Protein AF-A0A957ZGV7-F1 (afdb_monomer_lite)

Structure (mmCIF, N/CA/C/O backbone):
data_AF-A0A957ZGV7-F1
#
_entry.id   AF-A0A957ZGV7-F1
#
loop_
_atom_site.group_PDB
_atom_site.id
_atom_site.type_symbol
_atom_site.label_atom_id
_atom_site.label_alt_id
_atom_site.label_comp_id
_atom_site.label_asym_id
_atom_site.label_entity_id
_atom_site.label_seq_id
_atom_site.pdbx_PDB_ins_code
_atom_site.Cartn_x
_atom_site.Cartn_y
_atom_site.Cartn_z
_atom_site.occupancy
_atom_site.B_iso_or_equiv
_atom_site.auth_seq_id
_atom_site.auth_comp_id
_atom_site.auth_asym_id
_atom_site.auth_atom_id
_atom_site.pdbx_PDB_model_num
ATOM 1 N N . ASP A 1 1 ? -16.210 -21.947 40.469 1.00 40.78 1 ASP A N 1
ATOM 2 C CA . ASP A 1 1 ? -16.437 -20.651 39.805 1.00 40.78 1 ASP A CA 1
ATOM 3 C C . ASP A 1 1 ? -15.649 -19.565 40.506 1.00 40.78 1 ASP A C 1
ATOM 5 O O . ASP A 1 1 ? -16.067 -19.070 41.543 1.00 40.78 1 ASP A O 1
ATOM 9 N N . GLY A 1 2 ? -14.451 -19.282 40.001 1.00 48.50 2 GLY A N 1
ATOM 10 C CA . GLY A 1 2 ? -13.592 -18.214 40.499 1.00 48.50 2 GLY A CA 1
ATOM 11 C C . GLY A 1 2 ? -13.196 -17.352 39.316 1.00 48.50 2 GLY A C 1
ATOM 12 O O . GLY A 1 2 ? -12.468 -17.816 38.442 1.00 48.50 2 GLY A O 1
ATOM 13 N N . PHE A 1 3 ? -13.721 -16.133 39.254 1.00 63.66 3 PHE A N 1
ATOM 14 C CA . PHE A 1 3 ? -13.182 -15.122 38.354 1.00 63.66 3 PHE A CA 1
ATOM 15 C C . PHE A 1 3 ? -11.758 -14.806 38.826 1.00 63.66 3 PHE A C 1
ATOM 17 O O . PHE A 1 3 ? -11.544 -14.630 40.026 1.00 63.66 3 PHE A O 1
ATOM 24 N N . GLN A 1 4 ? -10.785 -14.819 37.908 1.00 63.94 4 GLN A N 1
ATOM 25 C CA . GLN A 1 4 ? -9.405 -14.455 38.236 1.00 63.94 4 GLN A CA 1
ATOM 26 C C . GLN A 1 4 ? -9.357 -13.032 38.798 1.00 63.94 4 GLN A C 1
ATOM 28 O O . GLN A 1 4 ? -10.088 -12.148 38.347 1.00 63.94 4 GLN A O 1
ATOM 33 N N . GLU A 1 5 ? -8.502 -12.840 39.800 1.00 55.81 5 GLU A N 1
ATOM 34 C CA . GLU A 1 5 ? -8.258 -11.546 40.422 1.00 55.81 5 GLU A CA 1
ATOM 35 C C . GLU A 1 5 ? -7.805 -10.547 39.351 1.00 55.81 5 GLU A C 1
ATOM 37 O O . GLU A 1 5 ? -6.951 -10.838 38.514 1.00 55.81 5 GLU A O 1
ATOM 42 N N . ARG A 1 6 ? -8.467 -9.392 39.308 1.00 55.97 6 ARG A N 1
ATOM 43 C CA . ARG A 1 6 ? -8.298 -8.421 38.232 1.00 55.97 6 ARG A CA 1
ATOM 44 C C . ARG A 1 6 ? -6.977 -7.674 38.409 1.00 55.97 6 ARG A C 1
ATOM 46 O O . ARG A 1 6 ? -6.930 -6.686 39.133 1.00 55.97 6 ARG A O 1
ATOM 53 N N . GLU A 1 7 ? -5.924 -8.139 37.742 1.00 63.03 7 GLU A N 1
ATOM 54 C CA . GLU A 1 7 ? -4.588 -7.524 37.818 1.00 63.03 7 GLU A CA 1
ATOM 55 C C . GLU A 1 7 ? -4.473 -6.213 37.016 1.00 63.03 7 GLU A C 1
ATOM 57 O O . GLU A 1 7 ? -3.679 -5.345 37.373 1.00 63.03 7 GLU A O 1
ATOM 62 N N . GLU A 1 8 ? -5.302 -6.015 35.981 1.00 60.69 8 GLU A N 1
ATOM 63 C CA . GLU A 1 8 ? -5.283 -4.812 35.138 1.00 60.69 8 GLU A CA 1
ATOM 64 C C . GLU A 1 8 ? -6.646 -4.103 35.070 1.00 60.69 8 GLU A C 1
ATOM 66 O O . GLU A 1 8 ? -7.691 -4.675 34.740 1.00 60.69 8 GLU A O 1
ATOM 71 N N . LEU A 1 9 ? -6.621 -2.801 35.363 1.00 70.75 9 LEU A N 1
ATOM 72 C CA . LEU A 1 9 ? -7.719 -1.872 35.117 1.00 70.75 9 LEU A CA 1
ATOM 73 C C . LEU A 1 9 ? -7.485 -1.194 33.769 1.00 70.75 9 LEU A C 1
ATOM 75 O O . LEU A 1 9 ? -6.667 -0.281 33.667 1.00 70.75 9 LEU A O 1
ATOM 79 N N . THR A 1 10 ? -8.229 -1.601 32.746 1.00 74.94 10 THR A N 1
ATOM 80 C CA . THR A 1 10 ? -8.177 -0.950 31.436 1.00 74.94 10 THR A CA 1
ATOM 81 C C . THR A 1 10 ? -9.396 -0.065 31.241 1.00 74.94 10 THR A C 1
ATOM 83 O O . THR A 1 10 ? -10.538 -0.490 31.428 1.00 74.94 10 THR A O 1
ATOM 86 N 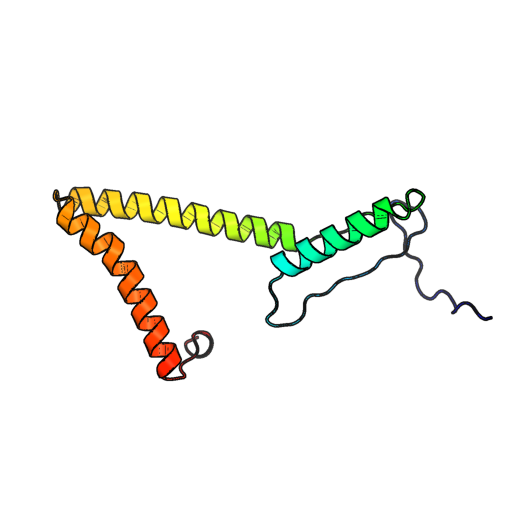N . ARG A 1 11 ? -9.161 1.198 30.886 1.00 81.31 11 ARG A N 1
ATOM 87 C CA . ARG A 1 11 ? -10.225 2.167 30.627 1.00 81.31 11 ARG A CA 1
ATOM 88 C C . ARG A 1 11 ? -10.071 2.768 29.243 1.00 81.31 11 ARG A C 1
ATOM 90 O O . ARG A 1 11 ? -8.964 3.143 28.863 1.00 81.31 11 ARG A O 1
ATOM 97 N N . LEU A 1 12 ? -11.187 2.936 28.551 1.00 81.81 12 LEU A N 1
ATOM 98 C CA . LEU A 1 12 ? -11.279 3.676 27.303 1.00 81.81 12 LEU A CA 1
ATOM 99 C C . LEU A 1 12 ? -12.127 4.919 27.572 1.00 81.81 12 LEU A C 1
ATOM 101 O O . LEU A 1 12 ? -13.265 4.808 28.008 1.00 81.81 12 LEU A O 1
ATOM 105 N N . ASN A 1 13 ? -11.558 6.112 27.382 1.00 81.00 13 ASN A N 1
ATOM 106 C CA . ASN A 1 13 ? -12.230 7.391 27.669 1.00 81.00 13 ASN A CA 1
ATOM 107 C C . ASN A 1 13 ? -12.841 7.504 29.085 1.00 81.00 13 ASN A C 1
ATOM 109 O O . ASN A 1 13 ? -13.800 8.238 29.300 1.00 81.00 13 ASN A O 1
ATOM 113 N N . GLY A 1 14 ? -12.270 6.801 30.069 1.00 81.62 14 GLY A N 1
ATOM 114 C CA . GLY A 1 14 ? -12.743 6.804 31.458 1.00 81.62 14 GLY A CA 1
ATOM 115 C C . GLY A 1 14 ? -13.767 5.716 31.794 1.00 81.62 14 GLY A C 1
ATOM 116 O O . GLY A 1 14 ? -13.970 5.462 32.983 1.00 81.62 14 GLY A O 1
ATOM 117 N N . GLU A 1 15 ? -14.324 5.032 30.793 1.00 82.81 15 GLU A N 1
ATOM 118 C CA . GLU A 1 15 ? -15.206 3.874 30.955 1.00 82.81 15 GLU A CA 1
ATOM 119 C C . GLU A 1 15 ? -14.403 2.577 31.045 1.00 82.81 15 GLU A C 1
ATOM 121 O O . GLU A 1 15 ? -13.321 2.444 30.472 1.00 82.81 15 GLU A O 1
ATOM 126 N N . GLU A 1 16 ? -14.916 1.618 31.809 1.00 85.06 16 GLU A N 1
ATOM 127 C CA . GLU A 1 16 ? -14.281 0.320 31.991 1.00 85.06 16 GLU A CA 1
ATOM 128 C C . GLU A 1 16 ? -14.329 -0.492 30.691 1.00 85.06 16 GLU A C 1
ATOM 130 O O . GLU A 1 16 ? -15.378 -0.625 30.069 1.00 85.06 16 GLU A O 1
ATOM 135 N N . SER A 1 17 ? -13.184 -1.024 30.269 1.00 85.12 17 SER A N 1
ATOM 136 C CA . SER A 1 17 ? -13.036 -1.669 28.962 1.00 85.12 17 SER A CA 1
ATOM 137 C C . SER A 1 17 ? -12.134 -2.896 29.047 1.00 85.12 17 SER A C 1
ATOM 139 O O . SER A 1 17 ? -11.363 -3.050 29.996 1.00 85.12 17 SER A O 1
ATOM 141 N N . VAL A 1 18 ? -12.213 -3.759 28.035 1.00 86.62 18 VAL A N 1
ATOM 142 C CA . VAL A 1 18 ? -11.279 -4.872 27.832 1.00 86.62 18 VAL A CA 1
ATOM 143 C C . VAL A 1 18 ? -10.456 -4.573 26.586 1.00 86.62 18 VAL A C 1
ATOM 145 O O . VAL A 1 18 ? -11.017 -4.378 25.510 1.00 86.62 18 VAL A O 1
ATOM 148 N N . THR A 1 19 ? -9.131 -4.556 26.721 1.00 86.50 19 THR A N 1
ATOM 149 C CA . THR A 1 19 ? -8.220 -4.349 25.589 1.00 86.50 19 THR A CA 1
ATOM 150 C C . THR A 1 19 ? -7.661 -5.676 25.107 1.00 86.50 19 THR A C 1
ATOM 152 O O . THR A 1 19 ? -7.139 -6.466 25.888 1.00 86.50 19 THR A O 1
ATOM 155 N N . VAL A 1 20 ? -7.715 -5.892 23.794 1.00 87.25 20 VAL A N 1
ATOM 156 C CA . VAL A 1 20 ? -7.096 -7.040 23.128 1.00 87.25 20 VAL A CA 1
ATOM 157 C C . VAL A 1 20 ? -5.993 -6.527 22.211 1.00 87.25 20 VAL A C 1
ATOM 159 O O . VAL A 1 20 ? -6.245 -5.738 21.304 1.00 87.25 20 VAL A O 1
ATOM 162 N N . ALA A 1 21 ? -4.759 -6.974 22.445 1.00 88.38 21 ALA A N 1
ATOM 163 C CA . ALA A 1 21 ? -3.615 -6.621 21.612 1.00 88.38 21 ALA A CA 1
ATOM 164 C C . ALA A 1 21 ? -3.354 -7.717 20.573 1.00 88.38 21 ALA A C 1
ATOM 166 O O . ALA A 1 21 ? -2.985 -8.840 20.919 1.00 88.38 21 ALA A O 1
ATOM 167 N N . ILE A 1 22 ? -3.498 -7.381 19.292 1.00 88.88 22 ILE A N 1
ATOM 168 C CA . ILE A 1 22 ? -3.215 -8.295 18.183 1.00 88.88 22 ILE A CA 1
ATOM 169 C C . ILE A 1 22 ? -1.821 -7.989 17.645 1.00 88.88 22 ILE A C 1
ATOM 171 O O . ILE A 1 22 ? -1.505 -6.849 17.312 1.00 88.88 22 ILE A O 1
ATOM 175 N N . ARG A 1 23 ? -0.969 -9.014 17.568 1.00 88.94 23 ARG A N 1
ATOM 176 C CA . ARG A 1 23 ? 0.403 -8.898 17.063 1.00 88.94 23 ARG A CA 1
ATOM 177 C C . ARG A 1 23 ? 0.592 -9.807 15.862 1.00 88.94 23 ARG A C 1
ATOM 179 O O . ARG A 1 23 ? 0.221 -10.978 15.902 1.00 88.94 23 ARG A O 1
ATOM 186 N N . LYS A 1 24 ? 1.205 -9.276 14.806 1.00 90.06 24 LYS A N 1
ATOM 187 C CA . LYS A 1 24 ? 1.562 -10.073 13.631 1.00 90.06 24 LYS A CA 1
ATOM 188 C C . LYS A 1 24 ? 2.670 -11.077 13.961 1.00 90.06 24 LYS A C 1
ATOM 190 O O . LYS A 1 24 ? 3.535 -10.811 14.796 1.00 90.06 24 LYS A O 1
ATOM 195 N N . GLN A 1 25 ? 2.689 -12.195 13.245 1.00 88.12 25 GLN A N 1
ATOM 196 C CA . GLN A 1 25 ? 3.814 -13.131 13.270 1.00 88.12 25 GLN A CA 1
ATOM 197 C C . GLN A 1 25 ? 4.929 -12.669 12.320 1.00 88.12 25 GLN A C 1
ATOM 199 O O . GLN A 1 25 ? 4.687 -11.929 11.361 1.00 88.12 25 GLN A O 1
ATOM 204 N N . SER A 1 26 ? 6.169 -13.095 12.564 1.00 83.50 26 SER A N 1
ATOM 205 C CA . SER A 1 26 ? 7.274 -12.793 11.646 1.00 83.50 26 SER A CA 1
ATOM 206 C C . SER A 1 26 ? 7.011 -13.395 10.259 1.00 83.50 26 SER A C 1
ATOM 208 O O . SER A 1 26 ? 6.437 -14.474 10.151 1.00 83.50 26 SER A O 1
ATOM 210 N N . GLY A 1 27 ? 7.390 -12.679 9.198 1.00 81.31 27 GLY A N 1
ATOM 211 C CA . GLY A 1 27 ? 7.163 -13.100 7.807 1.00 81.31 27 GLY A CA 1
ATOM 212 C C . GLY A 1 27 ? 5.723 -12.957 7.298 1.00 81.31 27 GLY A C 1
ATOM 213 O O . GLY A 1 27 ? 5.460 -13.249 6.136 1.00 81.31 27 GLY A O 1
ATOM 214 N N . SER A 1 28 ? 4.790 -12.488 8.129 1.00 86.81 28 SER A N 1
ATOM 215 C CA . SER A 1 28 ? 3.397 -12.282 7.725 1.00 86.81 28 SER A CA 1
ATOM 216 C C . SER A 1 28 ? 3.128 -10.863 7.203 1.00 86.81 28 SER A C 1
ATOM 218 O O . SER A 1 28 ? 3.805 -9.897 7.579 1.00 86.81 28 SER A O 1
ATOM 220 N N . ASN A 1 29 ? 2.129 -10.733 6.324 1.00 86.88 29 ASN A N 1
ATOM 221 C CA . ASN A 1 29 ? 1.736 -9.452 5.743 1.00 86.88 29 ASN A CA 1
ATOM 222 C C . ASN A 1 29 ? 0.834 -8.672 6.712 1.00 86.88 29 ASN A C 1
ATOM 224 O O . ASN A 1 29 ? -0.301 -9.067 6.976 1.00 86.88 29 ASN A O 1
ATOM 228 N N . THR A 1 30 ? 1.340 -7.536 7.199 1.00 88.94 30 THR A N 1
ATOM 229 C CA . THR A 1 30 ? 0.636 -6.653 8.137 1.00 88.94 30 THR A CA 1
ATOM 230 C C . THR A 1 30 ? -0.731 -6.196 7.609 1.00 88.94 30 THR A C 1
ATOM 232 O O . THR A 1 30 ? -1.693 -6.187 8.370 1.00 88.94 30 THR A O 1
ATOM 235 N N . LEU A 1 31 ? -0.834 -5.846 6.320 1.00 91.62 31 LEU A N 1
ATOM 236 C CA . LEU A 1 31 ? -2.075 -5.347 5.709 1.00 91.62 31 LEU A CA 1
ATOM 237 C C . LEU A 1 31 ? -3.136 -6.445 5.637 1.00 91.62 31 LEU A C 1
ATOM 239 O O . LEU A 1 31 ? -4.267 -6.233 6.053 1.00 91.62 31 LEU A O 1
ATOM 243 N N . ALA A 1 32 ? -2.742 -7.634 5.177 1.00 92.19 32 ALA A N 1
ATOM 244 C CA . ALA A 1 32 ? -3.652 -8.770 5.056 1.00 92.19 32 ALA A CA 1
ATOM 245 C C . ALA A 1 32 ? -4.191 -9.224 6.422 1.00 92.19 32 ALA A C 1
ATOM 247 O O . ALA A 1 32 ? -5.372 -9.533 6.547 1.00 92.19 32 ALA A O 1
ATOM 248 N N . ILE A 1 33 ? -3.339 -9.233 7.456 1.00 92.75 33 ILE A N 1
ATOM 249 C CA . ILE A 1 33 ? -3.771 -9.555 8.822 1.00 92.75 33 ILE A CA 1
ATOM 250 C C . ILE A 1 33 ? -4.754 -8.507 9.334 1.00 92.75 33 ILE A C 1
ATOM 252 O O . ILE A 1 33 ? -5.794 -8.870 9.871 1.00 92.75 33 ILE A O 1
ATOM 256 N N . ALA A 1 34 ? -4.436 -7.222 9.180 1.00 92.25 34 ALA A N 1
ATOM 257 C CA . ALA A 1 34 ? -5.300 -6.155 9.670 1.00 92.25 34 ALA A CA 1
ATOM 258 C C . ALA A 1 34 ? -6.671 -6.161 8.985 1.00 92.25 34 ALA A C 1
ATOM 260 O O . ALA A 1 34 ? -7.684 -5.988 9.660 1.00 92.25 34 ALA A O 1
ATOM 261 N N . ASP A 1 35 ? -6.711 -6.416 7.676 1.00 93.81 35 ASP A N 1
ATOM 262 C CA . ASP A 1 35 ? -7.960 -6.524 6.924 1.00 93.81 35 ASP A CA 1
ATOM 263 C C . ASP A 1 35 ? -8.796 -7.723 7.416 1.00 93.81 35 ASP A C 1
ATOM 265 O O . ASP A 1 35 ? -9.975 -7.556 7.721 1.00 93.81 35 ASP A O 1
ATOM 269 N N . GLY A 1 36 ? -8.183 -8.897 7.620 1.00 93.81 36 GLY A N 1
ATOM 270 C CA . GLY A 1 36 ? -8.889 -10.073 8.150 1.00 93.81 36 GLY A CA 1
ATOM 271 C C . GLY A 1 36 ? -9.373 -9.910 9.599 1.00 93.81 36 GLY A C 1
ATOM 272 O O . GLY A 1 36 ? -10.442 -10.398 9.970 1.00 93.81 36 GLY A O 1
ATOM 273 N N . VAL A 1 37 ? -8.617 -9.185 10.429 1.00 92.88 37 VAL A N 1
ATOM 274 C CA . VAL A 1 37 ? -9.044 -8.826 11.789 1.00 92.88 37 VAL A CA 1
ATOM 275 C C . VAL A 1 37 ? -10.271 -7.923 11.737 1.00 92.88 37 VAL A C 1
ATOM 277 O O . VAL A 1 37 ? -11.240 -8.196 12.439 1.00 92.88 37 VAL A O 1
ATOM 280 N N . LYS A 1 38 ? -10.258 -6.876 10.904 1.00 92.12 38 LYS A N 1
ATOM 281 C CA . LYS A 1 38 ? -11.397 -5.957 10.753 1.00 92.12 38 LYS A CA 1
ATOM 282 C C . LYS A 1 38 ? -12.646 -6.681 10.264 1.00 92.12 38 LYS A C 1
ATOM 284 O O . LYS A 1 38 ? -13.698 -6.505 10.858 1.00 92.12 38 LYS A O 1
ATOM 289 N N . GLU A 1 39 ? -12.510 -7.563 9.276 1.00 94.31 39 GLU A N 1
ATOM 290 C CA . GLU A 1 39 ? -13.619 -8.387 8.782 1.00 94.31 39 GLU A CA 1
ATOM 291 C C . GLU A 1 39 ? -14.222 -9.265 9.893 1.00 94.31 39 GLU A C 1
ATOM 293 O O . GLU A 1 39 ? -15.441 -9.357 10.048 1.00 94.31 39 GLU A O 1
ATOM 298 N N . THR A 1 40 ? -13.369 -9.860 10.730 1.00 91.94 40 THR A N 1
ATOM 299 C CA . THR A 1 40 ? -13.818 -10.658 11.879 1.00 91.94 40 THR A CA 1
ATOM 300 C C . THR A 1 40 ? -14.514 -9.788 12.933 1.00 91.94 40 THR A C 1
ATOM 302 O O . THR A 1 40 ? -15.537 -10.191 13.487 1.00 91.94 40 THR A O 1
ATOM 305 N N . LEU A 1 41 ? -13.986 -8.591 13.210 1.00 91.12 41 LEU A N 1
ATOM 306 C CA . LEU A 1 41 ? -14.588 -7.645 14.153 1.00 91.12 41 LEU A CA 1
ATOM 307 C C . LEU A 1 41 ? -15.953 -7.149 13.667 1.00 91.12 41 LEU A C 1
ATOM 309 O O . LEU A 1 41 ? -16.878 -7.075 14.474 1.00 91.12 41 LEU A O 1
ATOM 313 N N . ASP A 1 42 ? -16.104 -6.883 12.370 1.00 91.06 42 ASP A N 1
ATOM 314 C CA . ASP A 1 42 ? -17.380 -6.485 11.770 1.00 91.06 42 ASP A CA 1
ATOM 315 C C . ASP A 1 42 ? -18.437 -7.585 11.942 1.00 91.06 42 ASP A C 1
ATOM 317 O O . ASP A 1 42 ? -19.571 -7.304 12.339 1.00 91.06 42 ASP A O 1
ATOM 321 N N . ALA A 1 43 ? -18.065 -8.852 11.727 1.00 91.75 43 ALA A N 1
ATOM 322 C CA . ALA A 1 43 ? -18.958 -9.988 11.951 1.00 91.75 43 ALA A CA 1
ATOM 323 C C . ALA A 1 43 ? -19.371 -10.130 13.430 1.00 91.75 43 ALA A C 1
ATOM 325 O O . ALA A 1 43 ? -20.541 -10.379 13.731 1.00 91.75 43 ALA A O 1
ATOM 326 N N . ILE A 1 44 ? -18.433 -9.938 14.365 1.00 89.88 44 ILE A N 1
ATOM 327 C CA . ILE A 1 44 ? -18.709 -9.997 15.811 1.00 89.88 44 ILE A CA 1
ATOM 328 C C . ILE A 1 44 ? -19.621 -8.847 16.245 1.00 89.88 44 ILE A C 1
ATOM 330 O O . ILE A 1 44 ? -20.552 -9.074 17.021 1.00 89.88 44 ILE A O 1
ATOM 334 N N . SER A 1 45 ? -19.369 -7.637 15.740 1.00 88.62 45 SER A N 1
ATOM 335 C CA . SER A 1 45 ? -20.168 -6.448 16.038 1.00 88.62 45 SER A CA 1
ATOM 336 C C . SER A 1 45 ? -21.610 -6.612 15.557 1.00 88.62 45 SER A C 1
ATOM 338 O O . SER A 1 45 ? -22.540 -6.312 16.302 1.00 88.62 45 SER A O 1
ATOM 340 N N . GLN A 1 46 ? -21.818 -7.178 14.364 1.00 89.31 46 GLN A N 1
ATOM 341 C CA . GLN A 1 46 ? -23.162 -7.475 13.854 1.00 89.31 46 GLN A CA 1
ATOM 342 C C . GLN A 1 46 ? -23.898 -8.531 14.690 1.00 89.31 46 GLN A C 1
ATOM 344 O O . GLN A 1 46 ? -25.110 -8.430 14.875 1.00 89.31 46 GLN A O 1
ATOM 349 N N . ALA A 1 47 ? -23.184 -9.537 15.201 1.00 91.31 47 ALA A N 1
ATOM 350 C CA . ALA A 1 47 ? -23.772 -10.585 16.033 1.00 91.31 47 ALA A CA 1
ATOM 351 C C . ALA A 1 47 ? -24.090 -10.123 17.468 1.00 91.31 47 ALA A C 1
ATOM 353 O O . ALA A 1 47 ? -24.932 -10.733 18.125 1.00 91.31 47 ALA A O 1
ATOM 354 N N . ASN A 1 48 ? -23.431 -9.066 17.958 1.00 89.81 48 ASN A N 1
ATOM 355 C CA . ASN A 1 48 ? -23.556 -8.573 19.332 1.00 89.81 48 ASN A CA 1
ATOM 356 C C . ASN A 1 48 ? -23.745 -7.045 19.343 1.00 89.81 48 ASN A C 1
ATOM 358 O O . ASN A 1 48 ? -22.814 -6.317 19.692 1.00 89.81 48 ASN A O 1
ATOM 362 N N . PRO A 1 49 ? -24.939 -6.542 18.984 1.00 83.94 49 PRO A N 1
ATOM 363 C CA . PRO A 1 49 ? -25.198 -5.104 18.874 1.00 83.94 49 PRO A CA 1
ATOM 364 C C . PRO A 1 49 ? -25.066 -4.337 20.201 1.00 83.94 49 PRO A C 1
ATOM 366 O O . PRO A 1 49 ? -24.879 -3.124 20.184 1.00 83.94 49 PRO A O 1
ATOM 369 N N . ASP A 1 50 ? -25.117 -5.031 21.340 1.00 88.25 50 ASP A N 1
ATOM 370 C CA . ASP A 1 50 ? -24.929 -4.438 22.670 1.00 88.25 50 ASP A CA 1
ATOM 371 C C . ASP A 1 50 ? -23.443 -4.194 23.019 1.00 88.25 50 ASP A C 1
ATOM 373 O O . ASP A 1 50 ? -23.135 -3.596 24.051 1.00 88.25 50 ASP A O 1
ATOM 377 N N . LEU A 1 51 ? -22.504 -4.659 22.182 1.00 85.31 51 LEU A N 1
ATOM 378 C CA . LEU A 1 51 ? -21.062 -4.555 22.405 1.00 85.31 51 LEU A CA 1
ATOM 379 C C . LEU A 1 51 ? -20.451 -3.413 21.573 1.00 85.31 51 LEU A C 1
ATOM 381 O O . LEU A 1 51 ? -20.422 -3.464 20.343 1.00 85.31 51 LEU A O 1
ATOM 385 N N . ALA A 1 52 ? -19.878 -2.408 22.240 1.00 84.50 52 ALA A N 1
ATOM 386 C CA . ALA A 1 52 ? -19.115 -1.350 21.580 1.00 84.50 52 ALA A CA 1
ATOM 387 C C . ALA A 1 52 ? -17.651 -1.779 21.370 1.00 84.50 52 ALA A C 1
ATOM 389 O O . ALA A 1 52 ? -16.882 -1.891 22.324 1.00 84.50 52 ALA A O 1
ATOM 390 N N . ILE A 1 53 ? -17.254 -2.004 20.114 1.00 87.00 53 ILE A N 1
ATOM 391 C CA . ILE A 1 53 ? -15.869 -2.322 19.734 1.00 87.00 53 ILE A CA 1
ATOM 392 C C . ILE A 1 53 ? -15.198 -1.055 19.204 1.00 87.00 53 ILE A C 1
ATOM 394 O O . ILE A 1 53 ? -15.691 -0.431 18.267 1.00 87.00 53 ILE A O 1
ATOM 398 N N . VAL A 1 54 ? -14.048 -0.690 19.774 1.00 87.75 54 VAL A N 1
ATOM 399 C CA . VAL A 1 54 ? -13.255 0.465 19.332 1.00 87.75 54 VAL A CA 1
ATOM 400 C C . VAL A 1 54 ? -11.826 0.023 19.041 1.00 87.75 54 VAL A C 1
ATOM 402 O O . VAL A 1 54 ? -11.177 -0.614 19.869 1.00 87.75 54 VAL A O 1
ATOM 405 N N . ILE A 1 55 ? -11.315 0.394 17.867 1.00 88.62 55 ILE A N 1
ATOM 406 C CA . ILE A 1 55 ? -9.916 0.166 17.496 1.00 88.62 55 ILE A CA 1
ATOM 407 C C . ILE A 1 55 ? -9.077 1.297 18.098 1.00 88.62 55 ILE A C 1
ATOM 409 O O . ILE A 1 55 ? -9.100 2.423 17.609 1.00 88.62 55 ILE A O 1
ATOM 413 N N . GLY A 1 56 ? -8.343 0.999 19.174 1.00 85.31 56 GLY A N 1
ATOM 414 C CA . GLY A 1 56 ? -7.495 1.982 19.862 1.00 85.31 56 GLY A CA 1
ATOM 415 C C . GLY A 1 56 ? -6.217 2.362 19.102 1.00 85.31 56 GLY A C 1
ATOM 416 O O . GLY A 1 56 ? -5.680 3.446 19.310 1.00 85.31 56 GLY A O 1
ATOM 417 N N . GLY A 1 57 ? -5.733 1.494 18.209 1.00 89.38 57 GLY A N 1
ATOM 418 C CA . GLY A 1 57 ? -4.562 1.755 17.375 1.00 89.38 57 GLY A CA 1
ATOM 419 C C . GLY A 1 57 ? -4.422 0.733 16.251 1.00 89.38 57 GLY A C 1
ATOM 420 O O . GLY A 1 57 ? -4.665 -0.455 16.454 1.00 89.38 57 GLY A O 1
ATOM 421 N N . ASP A 1 58 ? -4.031 1.207 15.069 1.00 91.81 58 ASP A N 1
ATOM 422 C CA . ASP A 1 58 ? -3.869 0.381 13.875 1.00 91.81 58 ASP A CA 1
ATOM 423 C C . ASP A 1 58 ? -2.616 0.793 13.089 1.00 91.81 58 ASP A C 1
ATOM 425 O O . ASP A 1 58 ? -2.604 1.773 12.343 1.00 91.81 58 ASP A O 1
ATOM 429 N N . GLU A 1 59 ? -1.547 0.014 13.247 1.00 90.25 59 GLU A N 1
ATOM 430 C CA . GLU A 1 59 ? -0.280 0.221 12.538 1.00 90.25 59 GLU A CA 1
ATOM 431 C C . GLU A 1 59 ? -0.406 -0.048 11.026 1.00 90.25 59 GLU A C 1
ATOM 433 O O . GLU A 1 59 ? 0.364 0.487 10.224 1.00 90.25 59 GLU A O 1
ATOM 438 N N . SER A 1 60 ? -1.407 -0.829 10.601 1.00 92.94 60 SER A N 1
ATOM 439 C CA . SER A 1 60 ? -1.609 -1.137 9.184 1.00 92.94 60 SER A CA 1
ATOM 440 C C . SER A 1 60 ? -1.941 0.100 8.357 1.00 92.94 60 SER A C 1
ATOM 442 O O . SER A 1 60 ? -1.615 0.123 7.174 1.00 92.94 60 SER A O 1
ATOM 444 N N . VAL A 1 61 ? -2.523 1.142 8.963 1.00 93.31 61 VAL A N 1
ATOM 445 C CA . VAL A 1 61 ? -2.822 2.410 8.283 1.00 93.31 61 VAL A CA 1
ATOM 446 C C . VAL A 1 61 ? -1.533 3.082 7.822 1.00 93.31 61 VAL A C 1
ATOM 448 O O . VAL A 1 61 ? -1.402 3.404 6.643 1.00 93.31 61 VAL A O 1
ATOM 451 N N . VAL A 1 62 ? -0.551 3.207 8.719 1.00 94.25 62 VAL A N 1
ATOM 452 C CA . VAL A 1 62 ? 0.753 3.813 8.409 1.00 94.25 62 VAL A CA 1
ATOM 453 C C . VAL A 1 62 ? 1.486 2.996 7.345 1.00 94.25 62 VAL A C 1
ATOM 455 O O . VAL A 1 62 ? 2.031 3.553 6.390 1.00 94.25 62 VAL A O 1
ATOM 458 N N . VAL A 1 63 ? 1.460 1.664 7.464 1.00 93.25 63 VAL A N 1
ATOM 459 C CA . VAL A 1 63 ? 2.054 0.764 6.462 1.00 93.25 63 VAL A CA 1
ATOM 460 C C . VAL A 1 63 ? 1.354 0.905 5.107 1.00 93.25 63 VAL A C 1
ATOM 462 O O . VAL A 1 63 ? 2.029 0.949 4.076 1.00 93.25 63 VAL A O 1
ATOM 465 N N . ARG A 1 64 ? 0.019 1.012 5.083 1.00 94.56 64 ARG A N 1
ATOM 466 C CA . ARG A 1 64 ? -0.779 1.173 3.857 1.00 94.56 64 ARG A CA 1
ATOM 467 C C . ARG A 1 64 ? -0.445 2.478 3.158 1.00 94.56 64 ARG A C 1
ATOM 469 O O . ARG A 1 64 ? -0.192 2.478 1.957 1.00 94.56 64 ARG A O 1
ATOM 476 N N . GLU A 1 65 ? -0.433 3.570 3.909 1.00 95.88 65 GLU A N 1
ATOM 477 C CA . GLU A 1 65 ? -0.140 4.899 3.387 1.00 95.88 65 GLU A CA 1
ATOM 478 C C . GLU A 1 65 ? 1.289 4.979 2.851 1.00 95.88 65 GLU A C 1
ATOM 480 O O . GLU A 1 65 ? 1.487 5.405 1.717 1.00 95.88 65 GLU A O 1
ATOM 485 N N . SER A 1 66 ? 2.267 4.453 3.595 1.00 95.06 66 SER A N 1
ATOM 486 C CA . SER A 1 66 ? 3.666 4.396 3.149 1.00 95.06 66 SER A CA 1
ATOM 487 C C . SER A 1 66 ? 3.827 3.570 1.871 1.00 95.06 66 SER A C 1
ATOM 489 O O . SER A 1 66 ? 4.548 3.965 0.958 1.00 95.06 66 SER A O 1
ATOM 491 N N . THR A 1 67 ? 3.127 2.435 1.778 1.00 94.81 67 THR A N 1
ATOM 492 C CA . THR A 1 67 ? 3.162 1.568 0.591 1.00 94.81 67 THR A CA 1
ATOM 493 C C . THR A 1 67 ? 2.539 2.263 -0.618 1.00 94.81 67 THR A C 1
ATOM 495 O O . THR A 1 67 ? 3.130 2.280 -1.696 1.00 94.81 67 THR A O 1
ATOM 498 N N . ASN A 1 68 ? 1.366 2.877 -0.447 1.00 96.12 68 ASN A N 1
ATOM 499 C CA . ASN A 1 68 ? 0.689 3.606 -1.518 1.00 96.12 68 ASN A CA 1
ATOM 500 C C . ASN A 1 68 ? 1.488 4.837 -1.965 1.00 96.12 68 ASN A C 1
ATOM 502 O O . ASN A 1 68 ? 1.576 5.100 -3.164 1.00 96.12 68 ASN A O 1
ATOM 506 N N . GLY A 1 69 ? 2.101 5.553 -1.020 1.00 96.94 69 GLY A N 1
ATOM 507 C CA . GLY A 1 69 ? 3.007 6.665 -1.291 1.00 96.94 69 GLY A CA 1
ATOM 508 C C . GLY A 1 69 ? 4.202 6.216 -2.125 1.00 96.94 69 GLY A C 1
ATOM 509 O O . GLY A 1 69 ? 4.429 6.755 -3.203 1.00 96.94 69 GLY A O 1
ATOM 510 N N . ALA A 1 70 ? 4.883 5.144 -1.709 1.00 96.88 70 ALA A N 1
ATOM 511 C CA . ALA A 1 70 ? 6.010 4.587 -2.454 1.00 96.88 70 ALA A CA 1
ATOM 512 C C . ALA A 1 70 ? 5.627 4.162 -3.884 1.00 96.88 70 ALA A C 1
ATOM 514 O O . ALA A 1 70 ? 6.378 4.413 -4.825 1.00 96.88 70 ALA A O 1
ATOM 515 N N . ILE A 1 71 ? 4.452 3.548 -4.072 1.00 96.19 71 ILE A N 1
ATOM 516 C CA . ILE A 1 71 ? 3.947 3.185 -5.406 1.00 96.19 71 ILE A CA 1
ATOM 517 C C . ILE A 1 71 ? 3.685 4.439 -6.248 1.00 96.19 71 ILE A C 1
ATOM 519 O O . ILE A 1 71 ? 4.078 4.483 -7.413 1.00 96.19 71 ILE A O 1
ATOM 523 N N . SER A 1 72 ? 3.042 5.458 -5.675 1.00 97.44 72 SER A N 1
ATOM 524 C CA . SER A 1 72 ? 2.784 6.731 -6.356 1.00 97.44 72 SER A CA 1
ATOM 525 C C . SER A 1 72 ? 4.087 7.399 -6.796 1.00 97.44 72 SER A C 1
ATOM 527 O O . SER A 1 72 ? 4.233 7.766 -7.963 1.00 97.44 72 SER A O 1
ATOM 529 N N . ASP A 1 73 ? 5.061 7.495 -5.895 1.00 97.38 73 ASP A N 1
ATOM 530 C CA . ASP A 1 73 ? 6.368 8.088 -6.176 1.00 97.38 73 ASP A CA 1
ATOM 531 C C . ASP A 1 73 ? 7.114 7.313 -7.266 1.00 97.38 73 ASP A C 1
ATOM 533 O O . ASP A 1 73 ? 7.705 7.913 -8.166 1.00 97.38 73 ASP A O 1
ATOM 537 N N . LEU A 1 74 ? 7.030 5.978 -7.250 1.00 94.94 74 LEU A N 1
ATOM 538 C CA . LEU A 1 74 ? 7.603 5.124 -8.288 1.00 94.94 74 LEU A CA 1
ATOM 539 C C . LEU A 1 74 ? 6.952 5.377 -9.652 1.00 94.94 74 LEU A C 1
ATOM 541 O O . LEU A 1 74 ? 7.661 5.466 -10.653 1.00 94.94 74 LEU A O 1
ATOM 545 N N . LEU A 1 75 ? 5.627 5.528 -9.710 1.00 95.62 75 LEU A N 1
ATOM 546 C CA . LEU A 1 75 ? 4.911 5.826 -10.953 1.00 95.62 75 LEU A CA 1
ATOM 547 C C . LEU A 1 75 ? 5.293 7.199 -11.513 1.00 95.62 75 LEU A C 1
ATOM 549 O O . LEU A 1 75 ? 5.579 7.312 -12.708 1.00 95.62 75 LEU A O 1
ATOM 553 N N . TRP A 1 76 ? 5.356 8.229 -10.665 1.00 97.12 76 TRP A N 1
ATOM 554 C CA . TRP A 1 76 ? 5.811 9.559 -11.076 1.00 97.12 76 TRP A CA 1
ATOM 555 C C . TRP A 1 76 ? 7.267 9.544 -11.535 1.00 97.12 76 TRP A C 1
ATOM 557 O O . TRP A 1 76 ? 7.584 10.095 -12.591 1.00 97.12 76 TRP A O 1
ATOM 567 N N . GLY A 1 77 ? 8.143 8.861 -10.796 1.00 95.06 77 GLY A N 1
ATOM 568 C CA . GLY A 1 77 ? 9.544 8.683 -11.162 1.00 95.06 77 GLY A CA 1
ATOM 569 C C . GLY A 1 77 ? 9.706 7.968 -12.504 1.00 95.06 77 GLY A C 1
ATOM 570 O O . GLY A 1 77 ? 10.446 8.440 -13.367 1.00 95.06 77 GLY A O 1
ATOM 571 N N . ALA A 1 78 ? 8.970 6.878 -12.725 1.00 91.69 78 ALA A N 1
ATOM 572 C CA . ALA A 1 78 ? 8.990 6.125 -13.976 1.00 91.69 78 ALA A CA 1
ATOM 573 C C . ALA A 1 78 ? 8.474 6.956 -15.160 1.00 91.69 78 ALA A C 1
ATOM 575 O O . ALA A 1 78 ? 9.078 6.938 -16.234 1.00 91.69 78 ALA A O 1
ATOM 576 N N . LEU A 1 79 ? 7.393 7.718 -14.967 1.00 93.81 79 LEU A N 1
ATOM 577 C CA . LEU A 1 79 ? 6.838 8.600 -15.992 1.00 93.81 79 LEU A CA 1
ATOM 578 C C . LEU A 1 79 ? 7.834 9.697 -16.387 1.00 93.81 79 LEU A C 1
ATOM 580 O O . LEU A 1 79 ? 8.082 9.910 -17.576 1.00 93.81 79 LEU A O 1
ATOM 584 N N . LEU A 1 80 ? 8.430 10.368 -15.398 1.00 94.56 80 LEU A N 1
ATOM 585 C CA . LEU A 1 80 ? 9.430 11.409 -15.629 1.00 94.56 80 LEU A CA 1
ATOM 586 C C . LEU A 1 80 ? 10.680 10.839 -16.308 1.00 94.56 80 LEU A C 1
ATOM 588 O O . LEU A 1 80 ? 11.154 11.413 -17.286 1.00 94.56 80 LEU A O 1
ATOM 592 N N . ALA A 1 81 ? 11.169 9.680 -15.865 1.00 91.06 81 ALA A N 1
ATOM 593 C CA . ALA A 1 81 ? 12.307 9.008 -16.485 1.00 91.06 81 ALA A CA 1
ATOM 594 C C . ALA A 1 81 ? 12.022 8.630 -17.948 1.00 91.06 81 ALA A C 1
ATOM 596 O O . ALA A 1 81 ? 12.836 8.912 -18.830 1.00 91.06 81 ALA A O 1
ATOM 597 N N . ALA A 1 82 ? 10.851 8.051 -18.233 1.00 88.81 82 ALA A N 1
ATOM 598 C CA . ALA A 1 82 ? 10.433 7.7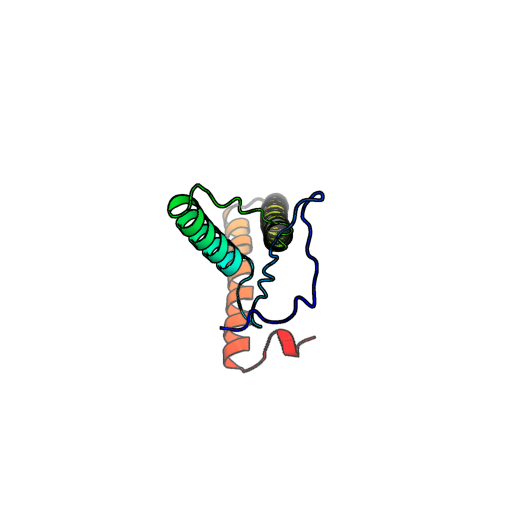29 -19.595 1.00 88.81 82 ALA A CA 1
ATOM 599 C C . ALA A 1 82 ? 10.361 8.985 -20.477 1.00 88.81 82 ALA A C 1
ATOM 601 O O . ALA A 1 82 ? 10.830 8.965 -21.618 1.00 88.81 82 ALA A O 1
ATOM 602 N N . PHE A 1 83 ? 9.838 10.091 -19.940 1.00 91.25 83 PHE A N 1
ATOM 603 C CA . PHE A 1 83 ? 9.787 11.376 -20.632 1.00 91.25 83 PHE A CA 1
ATOM 604 C C . PHE A 1 83 ? 11.188 11.925 -20.939 1.00 91.25 83 PHE A C 1
ATOM 606 O O . PHE A 1 83 ? 11.464 12.325 -22.072 1.00 91.25 83 PHE A O 1
ATOM 613 N N . THR A 1 84 ? 12.112 11.873 -19.977 1.00 91.25 84 THR A N 1
ATOM 614 C CA . THR A 1 84 ? 13.510 12.265 -20.189 1.00 91.25 84 THR A CA 1
ATOM 615 C C . THR A 1 84 ? 14.170 11.410 -21.273 1.00 91.25 84 THR A C 1
ATOM 617 O O . THR A 1 84 ? 14.742 11.959 -22.216 1.00 91.25 84 THR A O 1
ATOM 620 N N . ILE A 1 85 ? 14.046 10.079 -21.212 1.00 90.25 85 ILE A N 1
ATOM 621 C CA . ILE A 1 85 ? 14.610 9.168 -22.225 1.00 90.25 85 ILE A CA 1
ATOM 622 C C . ILE A 1 85 ? 14.020 9.464 -23.610 1.00 90.25 85 ILE A C 1
ATOM 624 O O . ILE A 1 85 ? 14.750 9.455 -24.602 1.00 90.25 85 ILE A O 1
ATOM 628 N N . LEU A 1 86 ? 12.717 9.750 -23.694 1.00 88.44 86 LEU A N 1
ATOM 629 C CA . LEU A 1 86 ? 12.055 10.101 -24.950 1.00 88.44 86 LEU A CA 1
ATOM 630 C C . LEU A 1 86 ? 12.662 11.352 -25.593 1.00 88.44 86 LEU A C 1
ATOM 632 O O . LEU A 1 86 ? 12.917 11.350 -26.798 1.00 88.44 86 LEU A O 1
ATOM 636 N N . ILE A 1 87 ? 12.936 12.390 -24.800 1.00 90.00 87 ILE A N 1
ATOM 637 C CA . ILE A 1 87 ? 13.567 13.625 -25.286 1.00 90.00 87 ILE A CA 1
ATOM 638 C C . ILE A 1 87 ? 14.973 13.349 -25.830 1.00 90.00 87 ILE A C 1
ATOM 640 O O . ILE A 1 87 ? 15.320 13.864 -26.893 1.00 90.00 87 ILE A O 1
ATOM 644 N N . PHE A 1 88 ? 15.768 12.521 -25.145 1.00 87.44 88 PHE A N 1
ATOM 645 C CA . PHE A 1 88 ? 17.134 12.202 -25.571 1.00 87.44 88 PHE A CA 1
ATOM 646 C C . PHE A 1 88 ? 17.180 11.330 -26.829 1.00 87.44 88 PHE A C 1
ATOM 648 O O . PHE A 1 88 ? 17.935 11.620 -27.754 1.00 87.44 88 PHE A O 1
ATOM 655 N N . PHE A 1 89 ? 16.373 10.269 -26.884 1.00 86.38 89 PHE A N 1
ATOM 656 C CA . PHE A 1 89 ? 16.394 9.325 -28.003 1.00 86.38 89 PHE A CA 1
ATOM 657 C C . PHE A 1 89 ? 15.618 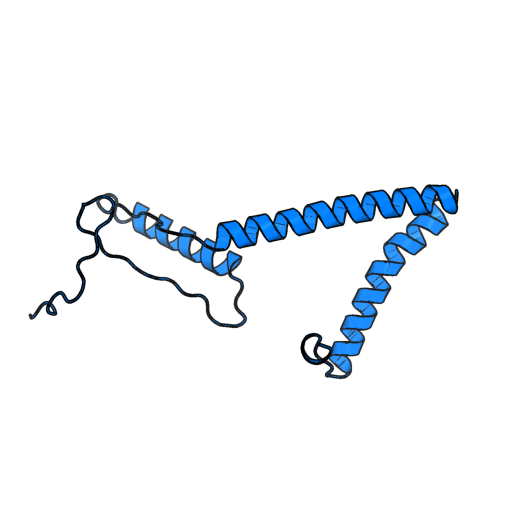9.834 -29.223 1.00 86.38 89 PHE A C 1
ATOM 659 O O . PHE A 1 89 ? 15.880 9.373 -30.334 1.00 86.38 89 PHE A O 1
ATOM 666 N N . ARG A 1 90 ? 14.643 10.742 -29.031 1.00 84.50 90 ARG A N 1
ATOM 667 C CA . ARG A 1 90 ? 13.708 11.246 -30.062 1.00 84.50 90 ARG A CA 1
ATOM 668 C C . ARG A 1 90 ? 13.050 10.127 -30.886 1.00 84.50 90 ARG A C 1
ATOM 670 O O . ARG A 1 90 ? 12.635 10.341 -32.023 1.00 84.50 90 ARG A O 1
ATOM 677 N N . ASN A 1 91 ? 12.976 8.922 -30.322 1.00 87.31 91 ASN A N 1
ATOM 678 C CA . ASN A 1 91 ? 12.510 7.714 -30.985 1.00 87.31 91 ASN A CA 1
ATOM 679 C C . ASN A 1 91 ? 11.747 6.841 -29.986 1.00 87.31 91 ASN A C 1
ATOM 681 O O . ASN A 1 91 ? 12.341 6.169 -29.142 1.00 87.31 91 ASN A O 1
ATOM 685 N N . PHE A 1 92 ? 10.424 6.812 -30.144 1.00 82.81 92 PHE A N 1
ATOM 686 C CA . PHE A 1 92 ? 9.505 6.063 -29.289 1.00 82.81 92 PHE A CA 1
ATOM 687 C C . PHE A 1 92 ? 9.822 4.566 -29.206 1.00 82.81 92 PHE A C 1
ATOM 689 O O . PHE A 1 92 ?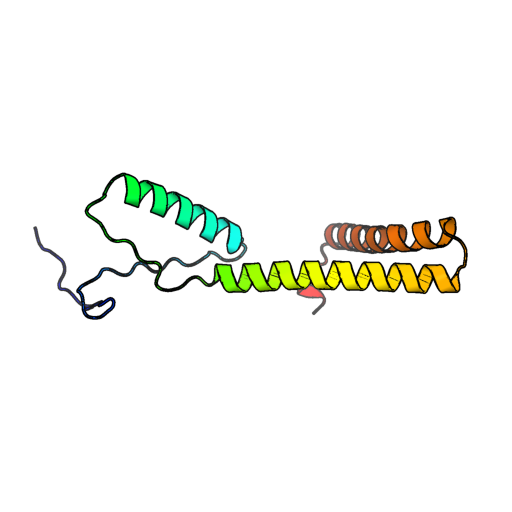 9.650 3.970 -28.146 1.00 82.81 92 PHE A O 1
ATOM 696 N N . ARG A 1 93 ? 10.327 3.954 -30.286 1.00 87.06 93 ARG A N 1
ATOM 697 C CA . ARG A 1 93 ? 10.656 2.521 -30.298 1.00 87.06 93 ARG A CA 1
ATOM 698 C C . ARG A 1 93 ? 11.817 2.208 -29.357 1.00 87.06 93 ARG A C 1
ATOM 700 O O . ARG A 1 93 ? 11.747 1.243 -28.602 1.00 87.06 93 ARG A O 1
ATOM 707 N N . ASN A 1 94 ? 12.862 3.033 -29.381 1.00 85.00 94 ASN A N 1
ATOM 708 C CA . ASN A 1 94 ? 14.042 2.827 -28.542 1.00 85.00 94 ASN A CA 1
ATOM 709 C C . ASN A 1 94 ? 13.743 3.160 -27.077 1.00 85.00 94 ASN A C 1
ATOM 711 O O . ASN A 1 94 ? 14.149 2.418 -26.190 1.00 85.00 94 ASN A O 1
ATOM 715 N N . THR A 1 95 ? 12.977 4.222 -26.819 1.00 85.44 95 THR A N 1
ATOM 716 C CA . THR A 1 95 ? 12.520 4.562 -25.465 1.00 85.44 95 THR A CA 1
ATOM 717 C C . THR A 1 95 ? 11.690 3.437 -24.851 1.00 85.44 95 THR A C 1
ATOM 719 O O . THR A 1 95 ? 11.944 3.049 -23.715 1.00 85.44 95 THR A O 1
ATOM 722 N N . PHE A 1 96 ? 10.742 2.871 -25.604 1.00 85.94 96 PHE A N 1
ATOM 723 C CA . PHE A 1 96 ? 9.905 1.772 -25.122 1.00 85.94 96 PHE A CA 1
ATOM 724 C C . PHE A 1 96 ? 10.727 0.522 -24.780 1.00 85.94 96 PHE A C 1
ATOM 726 O O . PHE A 1 96 ? 10.541 -0.058 -23.712 1.00 85.94 96 PHE A O 1
ATOM 733 N N . LEU A 1 97 ? 11.681 0.146 -25.643 1.00 88.50 97 LEU A N 1
ATOM 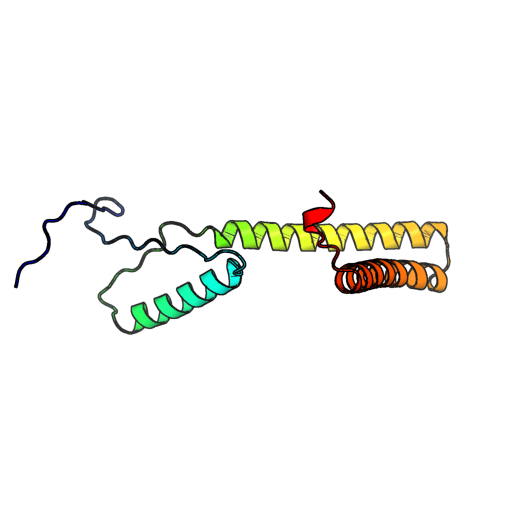734 C CA . LEU A 1 97 ? 12.585 -0.979 -25.382 1.00 88.50 97 LEU A CA 1
ATOM 735 C C . LEU A 1 97 ? 13.389 -0.787 -24.091 1.00 88.50 97 LEU A C 1
ATOM 737 O O . LEU A 1 97 ? 13.519 -1.730 -23.318 1.00 88.50 97 LEU A O 1
ATOM 741 N N . THR A 1 98 ? 13.888 0.421 -23.828 1.00 87.50 98 THR A N 1
ATOM 742 C CA . THR A 1 98 ? 14.649 0.715 -22.605 1.00 87.50 98 THR A CA 1
ATOM 743 C C . THR A 1 98 ? 13.767 0.684 -21.356 1.00 87.50 98 THR A C 1
ATOM 745 O O . THR A 1 98 ? 14.131 0.044 -20.371 1.00 87.50 98 THR A O 1
ATOM 748 N N . VAL A 1 99 ? 12.597 1.332 -21.397 1.00 87.69 99 VAL A N 1
ATOM 749 C CA . VAL A 1 99 ? 11.669 1.411 -20.253 1.00 87.69 99 VAL A CA 1
ATOM 750 C C . VAL A 1 99 ? 11.148 0.030 -19.855 1.00 87.69 99 VAL A C 1
ATOM 752 O O . VAL A 1 99 ? 11.049 -0.252 -18.668 1.00 87.69 99 VAL A O 1
ATOM 755 N N . VAL A 1 100 ? 10.855 -0.848 -20.819 1.00 90.00 100 VAL A N 1
ATOM 756 C CA . VAL A 1 100 ? 10.413 -2.230 -20.546 1.00 90.00 100 VAL A CA 1
ATOM 757 C C . VAL A 1 100 ? 11.592 -3.158 -20.233 1.00 90.00 100 VAL A C 1
ATOM 759 O O . VAL A 1 100 ? 11.470 -4.071 -19.416 1.00 90.00 100 VAL A O 1
ATOM 762 N N . GLY A 1 101 ? 12.749 -2.921 -20.853 1.00 92.50 101 GLY A N 1
ATOM 763 C CA . GLY A 1 101 ? 13.950 -3.726 -20.651 1.00 92.50 101 GLY A CA 1
ATOM 764 C C . GLY A 1 101 ? 14.510 -3.623 -19.234 1.00 92.50 101 GLY A C 1
ATOM 765 O O . GLY A 1 101 ? 14.936 -4.632 -18.680 1.00 92.50 101 GLY A O 1
ATOM 766 N N . MET A 1 102 ? 14.469 -2.438 -18.614 1.00 90.12 102 MET A N 1
ATOM 767 C CA . MET A 1 102 ? 14.981 -2.240 -17.250 1.00 90.12 102 MET A CA 1
ATOM 768 C C . MET A 1 102 ? 14.280 -3.127 -16.198 1.00 90.12 102 MET A C 1
ATOM 770 O O . MET A 1 102 ? 14.986 -3.874 -15.517 1.00 90.12 102 MET A O 1
ATOM 774 N N . PRO A 1 103 ? 12.934 -3.141 -16.076 1.00 90.19 103 PRO A N 1
ATOM 775 C CA . PRO A 1 103 ? 12.228 -4.066 -15.188 1.00 90.19 103 PRO A CA 1
ATOM 776 C C . PRO A 1 103 ? 12.573 -5.532 -15.454 1.00 90.19 103 PRO A C 1
ATOM 778 O O . PRO A 1 103 ? 12.796 -6.291 -14.514 1.00 90.19 103 PRO A O 1
ATOM 781 N N . LEU A 1 104 ? 12.669 -5.928 -16.729 1.00 94.44 104 LEU A N 1
ATOM 782 C CA . LEU A 1 104 ? 12.992 -7.303 -17.104 1.00 94.44 104 LEU A CA 1
ATOM 783 C C . LEU A 1 104 ? 14.386 -7.716 -16.614 1.00 94.44 104 LEU A C 1
ATOM 785 O O . LEU A 1 104 ? 14.544 -8.828 -16.114 1.00 94.44 104 LEU A O 1
ATOM 789 N N . ILE A 1 105 ? 15.383 -6.832 -16.724 1.00 95.25 105 ILE A N 1
ATOM 790 C CA . ILE A 1 105 ? 16.748 -7.085 -16.240 1.00 95.25 105 ILE A CA 1
ATOM 791 C C . ILE A 1 105 ? 16.750 -7.275 -14.721 1.00 95.25 105 ILE A C 1
ATOM 793 O O . ILE A 1 105 ? 17.351 -8.230 -14.233 1.00 95.25 105 ILE A O 1
ATOM 797 N N . VAL A 1 106 ? 16.044 -6.415 -13.978 1.00 91.94 106 VAL A N 1
ATOM 798 C CA . VAL A 1 106 ? 15.956 -6.517 -12.512 1.00 91.94 106 VAL A CA 1
ATOM 799 C C . VAL A 1 106 ? 15.273 -7.821 -12.102 1.00 91.94 106 VAL A C 1
ATOM 801 O O . VAL A 1 106 ? 15.838 -8.575 -11.314 1.00 91.94 106 VAL A O 1
ATOM 804 N N . ILE A 1 107 ? 14.118 -8.152 -12.687 1.00 93.38 107 ILE A N 1
ATOM 805 C CA . ILE A 1 107 ? 13.407 -9.410 -12.401 1.00 93.38 107 ILE A CA 1
ATOM 806 C C . ILE A 1 107 ? 14.291 -10.616 -12.729 1.00 93.38 107 ILE A C 1
ATOM 808 O O . ILE A 1 107 ? 14.403 -11.536 -11.922 1.00 93.38 107 ILE A O 1
ATOM 812 N N . SER A 1 108 ? 14.971 -10.590 -13.878 1.00 93.75 108 SER A N 1
ATOM 813 C CA . SER A 1 108 ? 15.888 -11.662 -14.274 1.00 93.75 108 SER A CA 1
ATOM 814 C C . SER A 1 108 ? 17.036 -11.808 -13.275 1.00 93.75 108 SER A C 1
ATOM 816 O O . SER A 1 108 ? 17.367 -12.923 -12.888 1.00 93.75 108 SER A O 1
ATOM 818 N N . SER A 1 109 ? 17.619 -10.700 -12.806 1.00 91.75 109 SER A N 1
ATOM 819 C CA . SER A 1 109 ? 18.687 -10.748 -11.803 1.00 91.75 109 SER A CA 1
ATOM 820 C C . SER A 1 109 ? 18.222 -11.347 -10.477 1.00 91.75 109 SER A C 1
ATOM 822 O O . SER A 1 109 ? 18.919 -12.197 -9.932 1.00 91.75 109 SER A O 1
ATOM 824 N N . LEU A 1 110 ? 17.028 -10.979 -10.000 1.00 91.25 110 LEU A N 1
ATOM 825 C CA . LEU A 1 110 ? 16.458 -11.517 -8.764 1.00 91.25 110 LEU A CA 1
ATOM 826 C C . LEU A 1 110 ? 16.173 -13.015 -8.895 1.00 91.25 110 LEU A C 1
ATOM 828 O O . LEU A 1 110 ? 16.497 -13.780 -7.992 1.00 91.25 110 LEU A O 1
ATOM 832 N N . PHE A 1 111 ? 15.652 -13.439 -10.047 1.00 91.31 111 PHE A N 1
ATOM 833 C CA . PHE A 1 111 ? 15.413 -14.847 -10.352 1.00 91.31 111 PHE A CA 1
ATOM 834 C C . PHE A 1 111 ? 16.705 -15.679 -10.305 1.00 91.31 111 PHE A C 1
ATOM 836 O O . PHE A 1 111 ? 16.755 -16.728 -9.666 1.00 91.31 111 PHE A O 1
ATOM 843 N N . PHE A 1 112 ? 17.786 -15.205 -10.932 1.00 92.12 112 PHE A N 1
ATOM 844 C CA . PHE A 1 112 ? 19.076 -15.902 -10.866 1.00 92.12 112 PHE A CA 1
ATOM 845 C C . PHE A 1 112 ? 19.704 -15.864 -9.472 1.00 92.12 112 PHE A C 1
ATOM 847 O O . PHE A 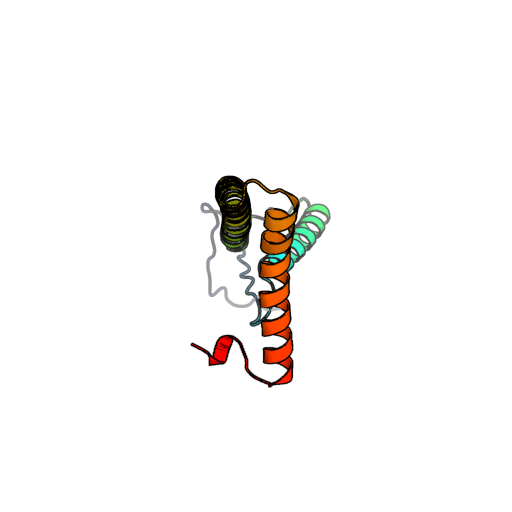1 112 ? 20.377 -16.816 -9.080 1.00 92.12 112 PHE A O 1
ATOM 854 N N . MET A 1 113 ? 19.482 -14.789 -8.719 1.00 90.69 113 MET A N 1
ATOM 855 C CA . MET A 1 113 ? 19.949 -14.666 -7.342 1.00 90.69 113 MET A CA 1
ATOM 856 C C . MET A 1 113 ? 19.285 -15.716 -6.435 1.00 90.69 113 MET A C 1
ATOM 858 O O . MET A 1 113 ? 19.979 -16.375 -5.660 1.00 90.69 113 MET A O 1
ATOM 862 N N . GLU A 1 114 ? 17.977 -15.942 -6.603 1.00 88.19 114 GLU A N 1
ATOM 863 C CA . GLU A 1 114 ? 17.234 -17.008 -5.919 1.00 88.19 114 GLU A CA 1
ATOM 864 C C . GLU A 1 114 ? 17.769 -18.400 -6.290 1.00 88.19 114 GLU A C 1
ATOM 866 O O . GLU A 1 114 ? 18.042 -19.208 -5.402 1.00 88.19 114 GLU A O 1
ATOM 871 N N . LEU A 1 115 ? 18.022 -18.661 -7.580 1.00 89.81 115 LEU A N 1
ATOM 872 C CA . LEU A 1 115 ? 18.627 -19.921 -8.039 1.00 89.81 115 LEU A CA 1
ATOM 873 C C . LEU A 1 115 ? 20.027 -20.166 -7.458 1.00 89.81 115 LEU A C 1
ATOM 875 O O . LEU A 1 115 ? 20.403 -21.310 -7.208 1.00 89.81 115 LEU A O 1
ATOM 879 N N . ALA A 1 116 ? 20.802 -19.104 -7.244 1.00 89.75 116 ALA A N 1
ATOM 880 C CA . ALA A 1 116 ? 22.127 -19.175 -6.639 1.00 89.75 116 ALA A CA 1
ATOM 881 C C . ALA A 1 116 ? 22.092 -19.300 -5.102 1.00 89.75 116 ALA A C 1
ATOM 883 O O . ALA A 1 116 ? 23.149 -19.392 -4.478 1.00 89.75 116 ALA A O 1
ATOM 884 N N . GLY A 1 117 ? 20.907 -19.281 -4.478 1.00 84.81 117 GLY A N 1
ATOM 885 C CA . GLY A 1 117 ? 20.753 -19.307 -3.021 1.00 84.81 117 GLY A CA 1
ATOM 886 C C . GLY A 1 117 ? 21.242 -18.032 -2.325 1.00 84.81 117 GLY A C 1
ATOM 887 O O . GLY A 1 117 ? 21.463 -18.031 -1.113 1.00 84.81 117 GLY A O 1
ATOM 888 N N . ILE A 1 118 ? 21.430 -16.943 -3.074 1.00 84.44 118 ILE A N 1
ATOM 889 C CA . ILE A 1 118 ? 21.812 -15.643 -2.528 1.00 84.44 118 ILE A CA 1
ATOM 890 C C . ILE A 1 118 ? 20.518 -14.953 -2.098 1.00 84.44 118 ILE A C 1
ATOM 892 O O . ILE A 1 118 ? 19.634 -14.691 -2.909 1.00 84.44 118 ILE A O 1
ATOM 896 N N . SER A 1 119 ? 20.373 -14.672 -0.804 1.00 77.81 119 SER A N 1
ATOM 897 C CA . SER A 1 119 ? 19.227 -13.899 -0.329 1.00 77.81 119 SER A CA 1
ATOM 898 C C . SER A 1 119 ? 19.515 -12.408 -0.488 1.00 77.81 119 SER A C 1
ATOM 900 O O . SER A 1 119 ? 20.640 -11.959 -0.261 1.00 77.81 119 SER A O 1
ATOM 902 N N . LEU A 1 120 ? 18.485 -11.623 -0.809 1.00 69.00 120 LEU A N 1
ATOM 903 C CA . LEU A 1 120 ? 18.594 -10.161 -0.827 1.00 69.00 120 LEU A CA 1
ATOM 904 C C . LEU A 1 120 ? 19.029 -9.618 0.550 1.00 69.00 120 LEU A C 1
ATOM 906 O O . LEU A 1 120 ? 19.722 -8.613 0.637 1.00 69.00 120 LEU A O 1
ATOM 910 N N . ASN A 1 121 ? 18.666 -10.333 1.619 1.00 68.75 121 ASN A N 1
ATOM 911 C CA . ASN A 1 121 ? 19.030 -10.019 2.998 1.00 68.75 121 ASN A CA 1
ATOM 912 C C . ASN A 1 121 ? 20.522 -10.263 3.308 1.00 68.75 121 ASN A C 1
ATOM 914 O O . ASN A 1 121 ? 21.043 -9.664 4.240 1.00 68.75 121 ASN A O 1
ATOM 918 N N . ASN A 1 122 ? 21.214 -11.122 2.549 1.00 61.09 122 ASN A N 1
ATOM 919 C CA . ASN A 1 122 ? 22.637 -11.433 2.752 1.00 61.09 122 ASN A CA 1
ATOM 920 C C . ASN A 1 122 ? 23.581 -10.436 2.058 1.00 61.09 122 ASN A C 1
ATOM 922 O O . ASN A 1 122 ? 24.783 -10.486 2.293 1.00 61.09 122 ASN A O 1
ATOM 926 N N . VAL A 1 123 ? 23.061 -9.585 1.168 1.00 59.97 123 VAL A N 1
ATOM 927 C CA . VAL A 1 123 ? 23.842 -8.606 0.385 1.00 59.97 123 VAL A CA 1
ATOM 928 C C . VAL A 1 123 ? 23.964 -7.255 1.120 1.00 59.97 123 VAL A C 1
ATOM 930 O O . VAL A 1 123 ? 24.521 -6.304 0.577 1.00 59.97 123 VAL A O 1
ATOM 933 N N . SER A 1 124 ? 23.478 -7.171 2.363 1.00 44.94 124 SER A N 1
ATOM 934 C CA . SER A 1 124 ? 23.588 -5.986 3.221 1.00 44.94 124 SER A CA 1
ATOM 935 C C . SER A 1 124 ? 24.790 -6.035 4.155 1.00 44.94 124 SER A C 1
ATOM 937 O O . SER A 1 124 ? 25.093 -7.131 4.675 1.00 44.94 124 SER A O 1
#

Secondary structure (DSSP, 8-state):
--PPP-----EETTEE-------PPTT--HHHHHHHHHHHHHHHHHH-TT--------HHHHHHHHHHHHHHHHHHHHHHHHHHHHHHH--HHHHHHHHHHHHHHHHHHHHHHHHTT--GGGG-

Sequence (124 aa):
DGFQEREELTRLNGEESVTVAIRKQSGSNTLAIADGVKETLDAISQANPDLAIVIGGDESVVVRESTNGAISDLLWGALLAAFTILIFFRNFRNTFLTVVGMPLIVISSLFFMELAGISLNNVS

Foldseek 3Di:
DDDPDPPDQDDDVNHTDDDDDDDDDPPDDLLVVVVVVVVVVVVVCVVCVVDDDDDPDRPNVVVVVVVVVVVVVVVVVLVVVLVVVCVVVVDPVVSVCVSVVVVVVVVVVVVVCVVVVNDPVNVD

Radius of gyration: 24.65 Å; chains: 1; bounding box: 49×34×72 Å

pLDDT: mean 86.24, std 10.94, range [40.78, 97.44]